Protein AF-A0A975VDW3-F1 (afdb_monomer)

Structure (mmCIF, N/CA/C/O backbone):
data_AF-A0A975VDW3-F1
#
_entry.id   AF-A0A975VDW3-F1
#
loop_
_atom_site.group_PDB
_atom_site.id
_atom_site.type_symbol
_atom_site.label_atom_id
_atom_site.label_alt_id
_atom_site.label_comp_id
_atom_site.label_asym_id
_atom_site.label_entity_id
_atom_site.label_seq_id
_atom_site.pdbx_PDB_ins_code
_atom_site.Cartn_x
_atom_site.Cartn_y
_atom_site.Cartn_z
_atom_site.occupancy
_atom_site.B_iso_or_equiv
_atom_site.auth_seq_id
_atom_site.auth_comp_id
_atom_site.auth_asym_id
_atom_site.auth_atom_id
_atom_site.pdbx_PDB_model_num
ATOM 1 N N . MET A 1 1 ? -5.043 9.016 34.245 1.00 70.12 1 MET A N 1
ATOM 2 C CA . MET A 1 1 ? -5.829 8.898 32.987 1.00 70.12 1 MET A CA 1
ATOM 3 C C . MET A 1 1 ? -5.635 10.075 32.020 1.00 70.12 1 MET A C 1
ATOM 5 O O . MET A 1 1 ? -5.414 9.828 30.841 1.00 70.12 1 MET A O 1
ATOM 9 N N . ILE A 1 2 ? -5.629 11.334 32.484 1.00 83.94 2 ILE A N 1
ATOM 10 C CA . ILE A 1 2 ? -5.496 12.539 31.630 1.00 83.94 2 ILE A CA 1
ATOM 11 C C . ILE A 1 2 ? -4.212 12.543 30.769 1.00 83.94 2 ILE A C 1
ATOM 13 O O . ILE A 1 2 ? -4.282 12.804 29.570 1.00 83.94 2 ILE A O 1
ATOM 17 N N . ARG A 1 3 ? -3.051 12.175 31.338 1.00 89.62 3 ARG A N 1
ATOM 18 C CA . ARG A 1 3 ? -1.758 12.129 30.618 1.00 89.62 3 ARG A CA 1
ATOM 19 C C . ARG A 1 3 ? -1.759 11.156 29.428 1.00 89.62 3 ARG A C 1
ATOM 21 O O . ARG A 1 3 ? -1.245 11.497 28.370 1.00 89.62 3 ARG A O 1
ATOM 28 N N . ARG A 1 4 ? -2.394 9.983 29.566 1.00 86.81 4 ARG A N 1
ATOM 29 C CA . ARG A 1 4 ? -2.514 8.996 28.474 1.00 86.81 4 ARG A CA 1
ATOM 30 C C . ARG A 1 4 ? -3.386 9.520 27.336 1.00 86.81 4 ARG A C 1
ATOM 32 O O . ARG A 1 4 ? -3.003 9.378 26.182 1.00 86.81 4 ARG A O 1
ATOM 39 N N . ARG A 1 5 ? -4.513 10.167 27.654 1.00 86.38 5 ARG A N 1
ATOM 40 C CA . ARG A 1 5 ? -5.409 10.758 26.646 1.00 86.38 5 ARG A CA 1
ATOM 41 C C . ARG A 1 5 ? -4.715 11.870 25.858 1.00 86.38 5 ARG A C 1
ATOM 43 O O . ARG A 1 5 ? -4.796 11.879 24.638 1.00 86.38 5 ARG A O 1
ATOM 50 N N . ARG A 1 6 ? -3.991 12.761 26.544 1.00 89.81 6 ARG A N 1
ATOM 51 C CA . ARG A 1 6 ? -3.204 13.822 25.891 1.00 89.81 6 ARG A CA 1
ATOM 52 C C . ARG A 1 6 ? -2.131 13.250 24.964 1.00 89.81 6 ARG A C 1
ATOM 54 O O . ARG A 1 6 ? -2.006 13.726 23.846 1.00 89.81 6 ARG A O 1
ATOM 61 N N . LEU A 1 7 ? -1.425 12.198 25.391 1.00 90.06 7 LEU A N 1
ATOM 62 C CA . LEU A 1 7 ? -0.433 11.519 24.554 1.00 90.06 7 LEU A CA 1
ATOM 63 C C . LEU A 1 7 ? -1.056 10.906 23.290 1.00 90.06 7 LEU A C 1
ATOM 65 O O . LEU A 1 7 ? -0.499 11.065 22.213 1.00 90.06 7 LEU A O 1
ATOM 69 N N . HIS A 1 8 ? -2.217 10.251 23.399 1.00 86.81 8 HIS A N 1
ATOM 70 C CA . HIS A 1 8 ? -2.904 9.676 22.232 1.00 86.81 8 HIS A CA 1
ATOM 71 C C . HIS A 1 8 ? -3.331 10.750 21.232 1.00 86.81 8 HIS A C 1
ATOM 73 O O . HIS A 1 8 ? -3.141 10.569 20.036 1.00 86.81 8 HIS A O 1
ATOM 79 N N . ILE A 1 9 ? -3.863 11.875 21.721 1.00 88.12 9 ILE A N 1
ATOM 80 C CA . ILE A 1 9 ? -4.236 13.008 20.866 1.00 88.12 9 ILE A CA 1
ATOM 81 C C . ILE A 1 9 ? -2.994 13.588 20.186 1.00 88.12 9 ILE A C 1
ATOM 83 O O . ILE A 1 9 ? -3.007 13.779 18.9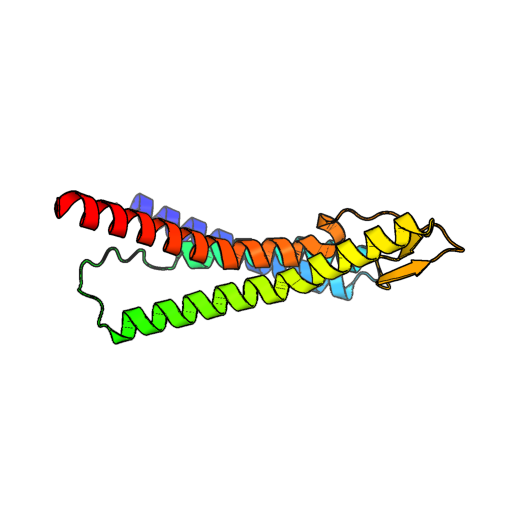77 1.00 88.12 9 ILE A O 1
ATOM 87 N N . ALA A 1 10 ? -1.912 13.816 20.935 1.00 93.69 10 ALA A N 1
ATOM 88 C CA . ALA A 1 10 ? -0.667 14.348 20.385 1.00 93.69 10 ALA A CA 1
ATOM 89 C C . ALA A 1 10 ? -0.074 13.429 19.304 1.00 93.69 10 ALA A C 1
ATOM 91 O O . ALA A 1 10 ? 0.282 13.902 18.228 1.00 93.69 10 ALA A O 1
ATOM 92 N N . LEU A 1 11 ? -0.031 12.116 19.554 1.00 92.31 11 LEU A N 1
ATOM 93 C CA . LEU A 1 11 ? 0.401 11.127 18.564 1.00 92.31 11 LEU A CA 1
ATOM 94 C C . LEU A 1 11 ? -0.532 11.100 17.350 1.00 92.31 11 LEU A C 1
ATOM 96 O O . LEU A 1 11 ? -0.054 11.069 16.223 1.00 92.31 11 LEU A O 1
ATOM 100 N N . GLY A 1 12 ? -1.848 11.156 17.562 1.00 87.38 12 GLY A N 1
ATOM 101 C CA . GLY A 1 12 ? -2.825 11.227 16.477 1.00 87.38 12 GLY A CA 1
ATOM 102 C C . GLY A 1 12 ? -2.587 12.441 15.579 1.00 87.38 12 GLY A C 1
ATOM 103 O O . GLY A 1 12 ? -2.504 12.292 14.363 1.00 87.38 12 GLY A O 1
ATOM 104 N N . CYS A 1 13 ? -2.395 13.625 16.169 1.00 91.44 13 CYS A N 1
ATOM 105 C CA . CYS A 1 13 ? -2.060 14.844 15.431 1.00 91.44 13 CYS A CA 1
ATOM 106 C C . CYS A 1 13 ? -0.736 14.707 14.668 1.00 91.44 13 CYS A C 1
ATOM 108 O O . CYS A 1 13 ? -0.665 15.095 13.505 1.00 91.44 13 CYS A O 1
ATOM 110 N N . LEU A 1 14 ? 0.292 14.115 15.286 1.00 94.62 14 LEU A N 1
ATOM 111 C CA . LEU A 1 14 ? 1.568 13.853 14.621 1.00 94.62 14 LEU A CA 1
ATOM 112 C C . LEU A 1 14 ? 1.380 12.966 13.383 1.00 94.62 14 LEU A C 1
ATOM 114 O O . LEU A 1 14 ? 1.869 13.309 12.313 1.00 94.62 14 LEU A O 1
ATOM 118 N N . PHE A 1 15 ? 0.629 11.867 13.492 1.00 90.75 15 PHE A N 1
ATOM 119 C CA . PHE A 1 15 ? 0.360 10.991 12.350 1.00 90.75 15 PHE A CA 1
ATOM 120 C C . PHE A 1 15 ? -0.455 11.678 11.246 1.00 90.75 15 PHE A C 1
ATOM 122 O O . PHE A 1 15 ? -0.202 11.423 10.072 1.00 90.75 15 PHE A O 1
ATOM 129 N N . VAL A 1 16 ? -1.371 12.593 11.579 1.00 87.56 16 VAL A N 1
ATOM 130 C CA . VAL A 1 16 ? -2.050 13.425 10.567 1.00 87.56 16 VAL A CA 1
ATOM 131 C C . VAL A 1 16 ? -1.046 14.304 9.822 1.00 87.56 16 VAL A C 1
ATOM 133 O O . VAL A 1 16 ? -1.078 14.350 8.595 1.00 87.56 16 VAL A O 1
ATOM 136 N N . LEU A 1 17 ? -0.120 14.956 10.531 1.00 94.25 17 LEU A N 1
ATOM 137 C CA . LEU A 1 17 ? 0.910 15.789 9.902 1.00 94.25 17 LEU A CA 1
ATOM 138 C C . LEU A 1 17 ? 1.843 14.966 9.007 1.00 94.25 17 LEU A C 1
ATOM 140 O O . LEU A 1 17 ? 2.098 15.361 7.872 1.00 94.25 17 LEU A O 1
ATOM 144 N N . VAL A 1 18 ? 2.295 13.797 9.474 1.00 94.06 18 VAL A N 1
ATOM 145 C CA . VAL A 1 18 ? 3.104 12.874 8.658 1.00 94.06 18 VAL A CA 1
ATOM 146 C C . VAL A 1 18 ? 2.329 12.416 7.424 1.00 94.06 18 VAL A C 1
ATOM 148 O O . VAL A 1 18 ? 2.897 12.339 6.339 1.00 94.06 18 VAL A O 1
ATOM 151 N N . SER A 1 19 ? 1.028 12.160 7.562 1.00 91.44 19 SER A N 1
ATOM 152 C CA . SER A 1 19 ? 0.172 11.807 6.435 1.00 91.44 19 SER A CA 1
ATOM 153 C C . SER A 1 19 ? 0.119 12.939 5.409 1.00 91.44 19 SER A C 1
ATOM 155 O O . SER A 1 19 ? 0.390 12.711 4.235 1.00 91.44 19 SER A O 1
ATOM 157 N N . LEU A 1 20 ? -0.171 14.171 5.830 1.00 91.06 20 LEU A N 1
ATOM 158 C CA . LEU A 1 20 ? -0.205 15.324 4.924 1.00 91.06 20 LEU A CA 1
ATOM 159 C C . LEU A 1 20 ? 1.141 15.536 4.222 1.00 91.06 20 LEU A C 1
ATOM 161 O O . LEU A 1 20 ? 1.172 15.759 3.014 1.00 91.06 20 LEU A O 1
ATOM 165 N N . TYR A 1 21 ? 2.247 15.381 4.948 1.00 94.44 21 TYR A N 1
ATOM 166 C CA . TYR A 1 21 ? 3.585 15.455 4.372 1.00 94.44 21 TYR A CA 1
ATOM 167 C C . TYR A 1 21 ? 3.836 14.347 3.338 1.00 94.44 21 TYR A C 1
ATOM 169 O O . TYR A 1 21 ? 4.323 14.622 2.244 1.00 94.44 21 TYR A O 1
ATOM 177 N N . GLY A 1 22 ? 3.426 13.111 3.634 1.00 90.19 22 GLY A N 1
ATOM 178 C CA . GLY A 1 22 ? 3.501 12.002 2.685 1.00 90.19 22 GLY A CA 1
ATOM 179 C C . GLY A 1 22 ? 2.677 12.248 1.420 1.00 90.19 22 GLY A C 1
ATOM 180 O O . GLY A 1 22 ? 3.141 11.978 0.317 1.00 90.19 22 GLY A O 1
ATOM 181 N N . LEU A 1 23 ? 1.487 12.837 1.554 1.00 90.69 23 LEU A N 1
ATOM 182 C CA . LEU A 1 23 ? 0.645 13.200 0.413 1.00 90.69 23 LEU A CA 1
ATOM 183 C C . LEU A 1 23 ? 1.294 14.286 -0.457 1.00 90.69 23 LEU A C 1
ATOM 185 O O . LEU A 1 23 ? 1.283 14.185 -1.683 1.00 90.69 23 LEU A O 1
ATOM 189 N N . MET A 1 24 ? 1.896 15.302 0.165 1.00 93.44 24 MET A N 1
ATOM 190 C CA . MET A 1 24 ? 2.659 16.324 -0.555 1.00 93.44 24 MET A CA 1
ATOM 191 C C . MET A 1 24 ? 3.848 15.710 -1.300 1.00 93.44 24 MET A C 1
ATOM 193 O O . MET A 1 24 ? 4.032 15.996 -2.481 1.00 93.44 24 MET A O 1
ATOM 197 N N . GLY A 1 25 ? 4.605 14.818 -0.650 1.00 89.25 25 GLY A N 1
ATOM 198 C CA . GLY A 1 25 ? 5.718 14.096 -1.272 1.00 89.25 25 GLY A CA 1
ATOM 199 C C . GLY A 1 25 ? 5.283 13.236 -2.463 1.00 89.25 25 GLY A C 1
ATOM 200 O O . GLY A 1 25 ? 5.977 13.194 -3.478 1.00 89.25 25 GLY A O 1
ATOM 201 N N . PHE A 1 26 ? 4.102 12.616 -2.391 1.00 90.75 26 PHE A N 1
ATOM 202 C CA . PHE A 1 26 ? 3.513 11.861 -3.499 1.00 90.75 26 PHE A CA 1
ATOM 203 C C . PHE A 1 26 ? 3.231 12.759 -4.711 1.00 90.75 26 PHE A C 1
ATOM 205 O O . PHE A 1 26 ? 3.689 12.461 -5.816 1.00 90.75 26 PHE A O 1
ATOM 212 N N . PHE A 1 27 ? 2.540 13.887 -4.510 1.00 89.25 27 PHE A N 1
ATOM 213 C CA . PHE A 1 27 ? 2.244 14.825 -5.599 1.00 89.25 27 PHE A CA 1
ATOM 214 C C . PHE A 1 27 ? 3.506 15.463 -6.175 1.00 89.25 27 PHE A C 1
ATOM 216 O O . PHE A 1 27 ? 3.654 15.542 -7.393 1.00 89.25 27 PHE A O 1
ATOM 223 N N . GLN A 1 28 ? 4.445 15.863 -5.318 1.00 90.88 28 GLN A N 1
ATOM 224 C CA . GLN A 1 28 ? 5.736 16.383 -5.752 1.00 90.88 28 GLN A CA 1
ATOM 225 C C . GLN A 1 28 ? 6.503 15.339 -6.576 1.00 90.88 28 GLN A C 1
ATOM 227 O O . GLN A 1 28 ? 7.078 15.671 -7.610 1.00 90.88 28 GLN A O 1
ATOM 232 N N . GLY A 1 29 ? 6.467 14.073 -6.152 1.00 86.31 29 GLY A N 1
ATOM 233 C CA . GLY A 1 29 ? 7.082 12.953 -6.855 1.00 86.31 29 GLY A CA 1
ATOM 234 C C . GLY A 1 29 ? 6.534 12.757 -8.269 1.00 86.31 29 GLY A C 1
ATOM 235 O O . GLY A 1 29 ? 7.309 12.561 -9.202 1.00 86.31 29 GLY A O 1
ATOM 236 N N . ILE A 1 30 ? 5.213 12.854 -8.429 1.00 86.62 30 ILE A N 1
ATOM 237 C CA . ILE A 1 30 ? 4.538 12.696 -9.725 1.00 86.62 30 ILE A CA 1
ATOM 238 C C . ILE A 1 30 ? 4.761 13.905 -10.637 1.00 86.62 30 ILE A C 1
ATOM 240 O O . ILE A 1 30 ? 4.881 13.731 -11.845 1.00 86.62 30 ILE A O 1
ATOM 244 N N . MET A 1 31 ? 4.818 15.122 -10.087 1.00 90.31 31 MET A N 1
ATOM 245 C CA . MET A 1 31 ? 4.985 16.332 -10.900 1.00 90.31 31 MET A CA 1
ATOM 246 C C . MET A 1 31 ? 6.435 16.597 -11.323 1.00 90.31 31 MET A C 1
ATOM 248 O O . MET A 1 31 ? 6.650 17.178 -12.382 1.00 90.31 31 MET A O 1
ATOM 252 N N . LEU A 1 32 ? 7.429 16.206 -10.515 1.00 92.12 32 LEU A N 1
ATOM 253 C CA . LEU A 1 32 ? 8.842 16.517 -10.783 1.00 92.12 32 LEU A CA 1
ATOM 254 C C . LEU A 1 32 ? 9.613 15.404 -11.497 1.00 92.12 32 LEU A C 1
ATOM 256 O O . LEU A 1 32 ? 10.645 15.683 -12.106 1.00 92.12 32 LEU A O 1
ATOM 260 N N . PHE A 1 33 ? 9.170 14.151 -11.397 1.00 91.06 33 PHE A N 1
ATOM 261 C CA . PHE A 1 33 ? 9.904 13.012 -11.941 1.00 91.06 33 PHE A CA 1
ATOM 262 C C . PHE A 1 33 ? 9.078 12.267 -12.984 1.00 91.06 33 PHE A C 1
ATOM 264 O O . PHE A 1 33 ? 7.853 12.230 -12.927 1.00 91.06 33 PHE A O 1
ATOM 271 N N . THR A 1 34 ? 9.767 11.601 -13.908 1.00 88.94 34 THR A N 1
ATOM 272 C CA . THR A 1 34 ? 9.175 10.671 -14.875 1.00 88.94 34 THR A CA 1
ATOM 273 C C . THR A 1 34 ? 9.828 9.290 -14.759 1.00 88.94 34 THR A C 1
ATOM 275 O O . THR A 1 34 ? 10.879 9.126 -14.127 1.00 88.94 34 THR A O 1
ATOM 278 N N . GLY A 1 35 ? 9.178 8.273 -15.332 1.00 86.88 35 GLY A N 1
ATOM 279 C CA . GLY A 1 35 ? 9.696 6.903 -15.394 1.00 86.88 35 GLY A CA 1
ATOM 280 C C . GLY A 1 35 ? 9.943 6.270 -14.020 1.00 86.88 35 GLY A C 1
ATOM 281 O O . GLY A 1 35 ? 9.127 6.382 -13.104 1.00 86.88 35 GLY A O 1
ATOM 282 N N . GLU A 1 36 ? 11.089 5.605 -13.875 1.00 86.12 36 GLU A N 1
ATOM 283 C CA . GLU A 1 36 ? 11.461 4.838 -12.680 1.00 86.12 36 GLU A CA 1
ATOM 284 C C . GLU A 1 36 ? 11.474 5.685 -11.396 1.00 86.12 36 GLU A C 1
ATOM 286 O O . GLU A 1 36 ? 10.960 5.265 -10.358 1.00 86.12 36 GLU A O 1
ATOM 291 N N . ARG A 1 37 ? 12.026 6.905 -11.452 1.00 85.88 37 ARG A N 1
ATOM 292 C CA . ARG A 1 37 ? 12.125 7.782 -10.271 1.00 85.88 37 ARG A CA 1
ATOM 293 C C . ARG A 1 37 ? 10.751 8.224 -9.775 1.00 85.88 37 ARG A C 1
ATOM 295 O O . ARG A 1 37 ? 10.536 8.294 -8.565 1.00 85.88 37 ARG A O 1
ATOM 302 N N . ALA A 1 38 ? 9.824 8.480 -10.699 1.00 86.62 38 ALA A N 1
ATOM 303 C CA . ALA A 1 38 ? 8.442 8.806 -10.366 1.00 86.62 38 ALA A CA 1
ATOM 304 C C . ALA A 1 38 ? 7.758 7.633 -9.658 1.00 86.62 38 ALA A C 1
ATOM 306 O O . ALA A 1 38 ? 7.141 7.824 -8.613 1.00 86.62 38 ALA A O 1
ATOM 307 N N . LEU A 1 39 ? 7.935 6.413 -10.183 1.00 84.94 39 LEU A N 1
ATOM 308 C CA . LEU A 1 39 ? 7.370 5.193 -9.607 1.00 84.94 39 LEU A CA 1
ATOM 309 C C . LEU A 1 39 ? 7.883 4.947 -8.181 1.00 84.94 39 LEU A C 1
ATOM 311 O O . LEU A 1 39 ? 7.082 4.743 -7.268 1.00 84.94 39 LEU A O 1
ATOM 315 N N . LYS A 1 40 ? 9.204 5.028 -7.969 1.00 87.38 40 LYS A N 1
ATOM 316 C CA . LYS A 1 40 ? 9.820 4.846 -6.643 1.00 87.38 40 LYS A CA 1
ATOM 317 C C . LYS A 1 40 ? 9.301 5.865 -5.631 1.00 87.38 40 LYS A C 1
ATOM 319 O O . LYS A 1 40 ? 8.893 5.489 -4.533 1.00 87.38 40 LYS A O 1
ATOM 324 N N . ASN A 1 41 ? 9.259 7.143 -6.014 1.00 89.25 41 ASN A N 1
ATOM 325 C CA . ASN A 1 41 ? 8.769 8.207 -5.138 1.00 89.25 41 ASN A CA 1
ATOM 326 C C . ASN A 1 41 ? 7.275 8.065 -4.836 1.00 89.25 41 ASN A C 1
ATOM 328 O O . ASN A 1 41 ? 6.879 8.188 -3.678 1.00 89.25 41 ASN A O 1
ATOM 332 N N . ALA A 1 42 ? 6.450 7.760 -5.839 1.00 86.69 42 ALA A N 1
ATOM 333 C CA . ALA A 1 42 ? 5.022 7.542 -5.643 1.00 86.69 42 ALA A CA 1
ATOM 334 C C . ALA A 1 42 ? 4.762 6.371 -4.681 1.00 86.69 42 ALA A C 1
ATOM 336 O O . ALA A 1 42 ? 3.954 6.495 -3.760 1.00 86.69 42 ALA A O 1
ATOM 337 N N . ASN A 1 43 ? 5.490 5.260 -4.836 1.00 88.50 43 ASN A N 1
ATOM 338 C CA . ASN A 1 43 ? 5.358 4.106 -3.950 1.00 88.50 43 ASN A CA 1
ATOM 339 C C . ASN A 1 43 ? 5.795 4.410 -2.516 1.00 88.50 43 ASN A C 1
ATOM 341 O O . ASN A 1 43 ? 5.079 4.060 -1.575 1.00 88.50 43 ASN A O 1
ATOM 345 N N . LEU A 1 44 ? 6.938 5.074 -2.338 1.00 90.31 44 LEU A N 1
ATOM 346 C CA . LEU A 1 44 ? 7.455 5.426 -1.019 1.00 90.31 44 LEU A CA 1
ATOM 347 C C . LEU A 1 44 ? 6.506 6.383 -0.289 1.00 90.31 44 LEU A C 1
ATOM 349 O O . LEU A 1 44 ? 6.020 6.076 0.801 1.00 90.31 44 LEU A O 1
ATOM 353 N N . TRP A 1 45 ? 6.199 7.524 -0.904 1.00 91.06 45 TRP A N 1
ATOM 354 C CA . TRP A 1 45 ? 5.397 8.569 -0.274 1.00 91.06 45 TRP A CA 1
ATOM 355 C C . TRP A 1 45 ? 3.930 8.174 -0.115 1.00 91.06 45 TRP A C 1
ATOM 357 O O . TRP A 1 45 ? 3.333 8.454 0.925 1.00 91.06 45 TRP A O 1
ATOM 367 N N . GLY A 1 46 ? 3.375 7.434 -1.080 1.00 87.12 46 GLY A N 1
ATOM 368 C CA . GLY A 1 46 ? 2.046 6.841 -0.954 1.00 87.12 46 GLY A CA 1
ATOM 369 C C . GLY A 1 46 ? 1.961 5.868 0.226 1.00 87.12 46 GLY A C 1
ATOM 370 O O . GLY A 1 46 ? 0.976 5.879 0.965 1.00 87.12 46 GLY A O 1
ATOM 371 N N . SER A 1 47 ? 3.002 5.055 0.450 1.00 88.81 47 SER A N 1
ATOM 372 C CA . SER A 1 47 ? 3.057 4.120 1.585 1.00 88.81 47 SER A CA 1
ATOM 373 C C . SER A 1 47 ? 3.092 4.855 2.923 1.00 88.81 47 SER A C 1
ATOM 375 O O . SER A 1 47 ? 2.353 4.502 3.844 1.00 88.81 47 SER A O 1
ATOM 377 N N . VAL A 1 48 ? 3.922 5.901 3.023 1.00 89.50 48 VAL A N 1
ATOM 378 C CA . VAL A 1 48 ? 4.026 6.751 4.220 1.00 89.50 48 VAL A CA 1
ATOM 379 C C . VAL A 1 48 ? 2.687 7.421 4.524 1.00 89.50 48 VAL A C 1
ATOM 381 O O . VAL A 1 48 ? 2.207 7.332 5.655 1.00 89.50 48 VAL A O 1
ATOM 384 N N . PHE A 1 49 ? 2.057 8.031 3.514 1.00 90.25 49 PHE A N 1
ATOM 385 C CA . PHE A 1 49 ? 0.728 8.633 3.627 1.00 90.25 49 PHE A CA 1
ATOM 386 C C . PHE A 1 49 ? -0.294 7.636 4.184 1.00 90.25 49 PHE A C 1
ATOM 388 O O . PHE A 1 49 ? -0.981 7.925 5.166 1.00 90.25 49 PHE A O 1
ATOM 395 N N . LEU A 1 50 ? -0.361 6.440 3.596 1.00 88.19 50 LEU A N 1
ATOM 396 C CA . LEU A 1 50 ? -1.376 5.451 3.936 1.00 88.19 50 LEU A CA 1
ATOM 397 C C . LEU A 1 50 ? -1.190 4.875 5.346 1.00 88.19 50 LEU A C 1
ATOM 399 O O . LEU A 1 50 ? -2.163 4.773 6.096 1.00 88.19 50 LEU A O 1
ATOM 403 N N . LEU A 1 51 ? 0.044 4.549 5.745 1.00 88.75 51 LEU A N 1
ATOM 404 C CA . LEU A 1 51 ? 0.330 4.060 7.099 1.00 88.75 51 LEU A CA 1
ATOM 405 C C . LEU A 1 51 ? 0.044 5.121 8.160 1.00 88.75 51 LEU A C 1
ATOM 407 O O . LEU A 1 51 ? -0.570 4.816 9.184 1.00 88.75 51 LEU A O 1
ATOM 411 N N . ALA A 1 52 ? 0.452 6.366 7.910 1.00 87.56 52 ALA A N 1
ATOM 412 C CA . ALA A 1 52 ? 0.218 7.466 8.832 1.00 87.56 52 ALA A CA 1
ATOM 413 C C . ALA A 1 52 ? -1.283 7.771 8.967 1.00 87.56 52 ALA A C 1
ATOM 415 O O . ALA A 1 52 ? -1.784 7.903 10.084 1.00 87.56 52 ALA A O 1
ATOM 416 N N . SER A 1 53 ? -2.027 7.765 7.857 1.00 84.44 53 SER A N 1
ATOM 417 C CA . SER A 1 53 ? -3.492 7.867 7.856 1.00 84.44 53 SER A CA 1
ATOM 418 C C . SER A 1 53 ? -4.149 6.750 8.671 1.00 84.44 53 SER A C 1
ATOM 420 O O . SER A 1 53 ? -4.966 7.023 9.552 1.00 84.44 53 SER A O 1
ATOM 422 N N . ALA A 1 54 ? -3.777 5.489 8.430 1.00 86.38 54 ALA A N 1
ATOM 423 C CA . ALA A 1 54 ? -4.336 4.348 9.153 1.00 86.38 54 ALA A CA 1
ATOM 424 C C . ALA A 1 54 ? -4.037 4.414 10.663 1.00 86.38 54 ALA A C 1
ATOM 426 O O . ALA A 1 54 ? -4.911 4.132 11.490 1.00 86.38 54 ALA A O 1
ATOM 427 N N . ALA A 1 55 ? -2.824 4.832 11.037 1.00 85.81 55 ALA A N 1
ATOM 428 C CA . ALA A 1 55 ? -2.428 5.036 12.427 1.00 85.81 55 ALA A CA 1
ATOM 429 C C . ALA A 1 55 ? -3.213 6.179 13.092 1.00 85.81 5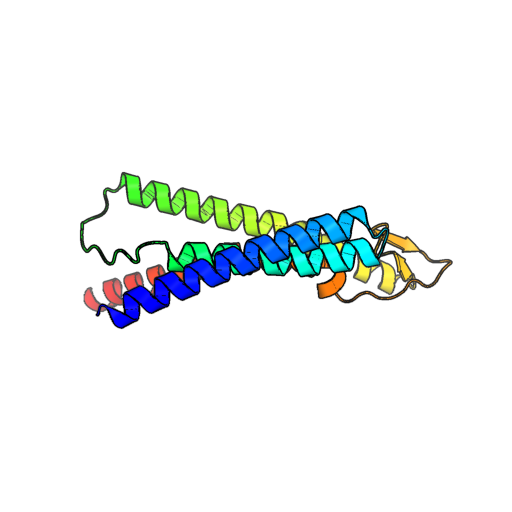5 ALA A C 1
ATOM 431 O O . ALA A 1 55 ? -3.740 5.993 14.191 1.00 85.81 55 ALA A O 1
ATOM 432 N N . ALA A 1 56 ? -3.356 7.326 12.418 1.00 85.69 56 ALA A N 1
ATOM 433 C CA . ALA A 1 56 ? -4.152 8.453 12.902 1.00 85.69 56 ALA A CA 1
ATOM 434 C C . ALA A 1 56 ? -5.609 8.039 13.140 1.00 85.69 56 ALA A C 1
ATOM 436 O O . ALA A 1 56 ? -6.149 8.256 14.226 1.00 85.69 56 ALA A O 1
ATOM 437 N N . VAL A 1 57 ? -6.218 7.361 12.163 1.00 83.31 57 VAL A N 1
ATOM 438 C CA . VAL A 1 57 ? -7.580 6.825 12.264 1.00 83.31 57 VAL A CA 1
ATOM 439 C C . VAL A 1 57 ? -7.706 5.914 13.482 1.00 83.31 57 VAL A C 1
ATOM 441 O O . VAL A 1 57 ? -8.620 6.095 14.282 1.00 83.31 57 VAL A O 1
ATOM 444 N N . ARG A 1 58 ? -6.763 4.990 13.698 1.00 83.94 58 ARG A N 1
ATOM 445 C CA . ARG A 1 58 ? -6.777 4.079 14.853 1.00 83.94 58 ARG A CA 1
ATOM 446 C C . ARG A 1 58 ? -6.637 4.798 16.200 1.00 83.94 58 ARG A C 1
ATOM 448 O O . ARG A 1 58 ? -7.226 4.342 17.176 1.00 83.94 58 ARG A O 1
ATOM 455 N N . LEU A 1 59 ? -5.869 5.885 16.266 1.00 83.75 59 LEU A N 1
ATOM 456 C CA . LEU A 1 59 ? -5.663 6.664 17.494 1.00 83.75 59 LEU A CA 1
ATOM 457 C C . LEU A 1 59 ? -6.853 7.568 17.838 1.00 83.75 59 LEU A C 1
ATOM 459 O O . LEU A 1 59 ? -7.120 7.788 19.020 1.00 83.75 59 LEU A O 1
ATOM 463 N N . PHE A 1 60 ? -7.564 8.079 16.829 1.00 79.88 60 PHE A N 1
ATOM 464 C CA . PHE A 1 60 ? -8.761 8.903 17.018 1.00 79.88 60 PHE A CA 1
ATOM 465 C C . PHE A 1 60 ? -10.053 8.090 17.116 1.00 79.88 60 PHE A C 1
ATOM 467 O O . PHE A 1 60 ? -11.024 8.563 17.710 1.00 79.88 60 PHE A O 1
ATOM 474 N N . LEU A 1 61 ? -10.077 6.867 16.580 1.00 79.44 61 LEU A N 1
ATOM 475 C CA . LEU A 1 61 ? -11.188 5.945 16.764 1.00 79.44 61 LEU A CA 1
ATOM 476 C C . LEU A 1 61 ? -11.323 5.617 18.254 1.00 79.44 61 LEU A C 1
ATOM 478 O O . LEU A 1 61 ? -10.408 5.040 18.848 1.00 79.44 61 LEU A O 1
ATOM 482 N N . PRO A 1 62 ? -12.464 5.940 18.884 1.00 63.88 62 PRO A N 1
ATOM 483 C CA . PRO A 1 62 ? -12.681 5.554 20.260 1.00 63.88 62 PRO A CA 1
ATOM 484 C C . PRO A 1 62 ? -12.691 4.026 20.326 1.00 63.88 62 PRO A C 1
ATOM 486 O O . PRO A 1 62 ? -13.559 3.375 19.739 1.00 63.88 62 PRO A O 1
ATOM 489 N N . THR A 1 63 ? -11.747 3.447 21.071 1.00 61.41 63 THR A N 1
ATOM 490 C CA . THR A 1 63 ? -11.768 2.042 21.488 1.00 61.41 63 THR A CA 1
ATOM 491 C C . THR A 1 63 ? -12.923 1.854 22.465 1.00 61.41 63 THR A C 1
ATOM 493 O O . THR A 1 63 ? -12.752 1.722 23.674 1.00 61.41 63 THR A O 1
ATOM 496 N N . ARG A 1 64 ? -14.157 1.906 21.955 1.00 50.22 64 ARG A N 1
ATOM 497 C CA . ARG A 1 64 ? -15.349 1.594 22.736 1.00 50.22 64 ARG A CA 1
ATOM 498 C C . ARG A 1 64 ? -15.334 0.098 23.032 1.00 50.22 64 ARG A C 1
ATOM 500 O O . ARG A 1 64 ? -15.963 -0.692 22.337 1.00 50.22 64 ARG A O 1
ATOM 507 N N . ALA A 1 65 ? -14.674 -0.259 24.129 1.00 47.59 65 ALA A N 1
ATOM 508 C CA . ALA A 1 65 ? -15.087 -1.347 25.001 1.00 47.59 65 ALA A CA 1
ATOM 509 C C . ALA A 1 65 ? -16.432 -0.951 25.633 1.00 47.59 65 ALA A C 1
ATOM 511 O O . ALA A 1 65 ? -16.521 -0.614 26.806 1.00 47.59 65 ALA A O 1
ATOM 512 N N . SER A 1 66 ? -17.481 -0.856 24.818 1.00 43.31 66 SER A N 1
ATOM 513 C CA . SER A 1 66 ? -18.832 -0.655 25.322 1.00 43.31 66 SER A CA 1
ATOM 514 C C . SER A 1 66 ? -19.485 -2.022 25.304 1.00 43.31 66 SER A C 1
ATOM 516 O O . SER A 1 66 ? -19.832 -2.521 24.237 1.00 43.31 66 SER A O 1
ATOM 518 N N . GLY A 1 67 ? -19.615 -2.627 26.486 1.00 51.19 67 GLY A N 1
ATOM 519 C CA . GLY A 1 67 ? -20.374 -3.856 26.733 1.00 51.19 67 GLY A CA 1
ATOM 520 C C . GLY A 1 67 ? -21.881 -3.691 26.519 1.00 51.19 67 GLY A C 1
ATOM 521 O O . GLY A 1 67 ? -22.669 -4.316 27.216 1.00 51.19 67 GLY A O 1
ATOM 522 N N . SER A 1 68 ? -22.287 -2.822 25.591 1.00 53.50 68 SER A N 1
ATOM 523 C CA . SER A 1 68 ? -23.668 -2.704 25.156 1.00 53.50 68 SER A CA 1
ATOM 524 C C . SER A 1 68 ? -23.919 -3.768 24.086 1.00 53.50 68 SER A C 1
ATOM 526 O O . SER A 1 68 ? -23.132 -3.849 23.133 1.00 53.50 68 SER A O 1
ATOM 528 N N . PRO A 1 69 ? -24.965 -4.603 24.223 1.00 57.06 69 PRO A N 1
ATOM 529 C CA . PRO A 1 69 ? -25.319 -5.584 23.209 1.00 57.06 69 PRO A CA 1
ATOM 530 C C . PRO A 1 69 ? -25.561 -4.850 21.889 1.00 57.06 69 PRO A C 1
ATOM 532 O O . PRO A 1 69 ? -26.527 -4.108 21.714 1.00 57.06 69 PRO A O 1
ATOM 535 N N . SER A 1 70 ? -24.626 -5.012 20.954 1.00 66.62 70 SER A N 1
ATOM 536 C CA . SER A 1 70 ? -24.740 -4.427 19.625 1.00 66.62 70 SER A CA 1
ATOM 537 C C . SER A 1 70 ? -25.954 -5.028 18.934 1.00 66.62 70 SER A C 1
ATOM 539 O O . SER A 1 70 ? -26.077 -6.253 18.874 1.00 66.62 70 SER A O 1
ATOM 541 N N . SER A 1 71 ? -26.821 -4.179 18.379 1.00 80.56 71 SER A N 1
ATOM 542 C CA . SER A 1 71 ? -27.969 -4.646 17.605 1.00 80.56 71 SER A CA 1
ATOM 543 C C . SER A 1 71 ? -27.511 -5.607 16.493 1.00 80.56 71 SER A C 1
ATOM 545 O O . SER A 1 71 ? -26.449 -5.395 15.893 1.00 80.56 71 SER A O 1
ATOM 547 N N . PRO A 1 72 ? -28.291 -6.654 16.169 1.00 80.94 72 PRO A N 1
ATOM 548 C CA . PRO A 1 72 ? -27.916 -7.627 15.139 1.00 80.94 72 PRO A CA 1
ATOM 549 C C . PRO A 1 72 ? -27.649 -6.963 13.778 1.00 80.94 72 PRO A C 1
ATOM 551 O O . PRO A 1 72 ? -26.759 -7.388 13.041 1.00 80.94 72 PRO A O 1
ATOM 554 N N . ARG A 1 73 ? -28.336 -5.849 13.483 1.00 81.00 73 ARG A N 1
ATOM 555 C CA . ARG A 1 73 ? -28.095 -5.019 12.291 1.00 81.00 73 ARG A CA 1
ATOM 556 C C . ARG A 1 73 ? -26.691 -4.409 12.275 1.00 81.00 73 ARG A C 1
ATOM 558 O O . ARG A 1 73 ? -26.031 -4.438 11.242 1.00 81.00 73 ARG A O 1
ATOM 565 N N . LEU A 1 74 ? -26.206 -3.904 13.412 1.00 79.00 74 LEU A N 1
ATOM 566 C CA . LEU A 1 74 ? -24.862 -3.332 13.516 1.00 79.00 74 LEU A CA 1
ATOM 567 C C . LEU A 1 74 ? -23.777 -4.408 13.371 1.00 79.00 74 LEU A C 1
ATOM 569 O O . LEU A 1 74 ? -22.741 -4.161 12.756 1.00 79.00 74 LEU A O 1
ATOM 573 N N . VAL A 1 75 ? -24.019 -5.611 13.904 1.00 78.06 75 VAL A N 1
ATOM 574 C CA . VAL A 1 75 ? -23.112 -6.758 13.733 1.00 78.06 75 VAL A CA 1
ATOM 575 C C . VAL A 1 75 ? -23.025 -7.161 12.262 1.00 78.06 75 VAL A C 1
ATOM 577 O O . VAL A 1 75 ? -21.922 -7.333 11.744 1.00 78.06 75 VAL A O 1
ATOM 580 N N . MET A 1 76 ? -24.166 -7.263 11.574 1.00 76.31 76 MET A N 1
ATOM 581 C CA . MET A 1 76 ? -24.209 -7.589 10.147 1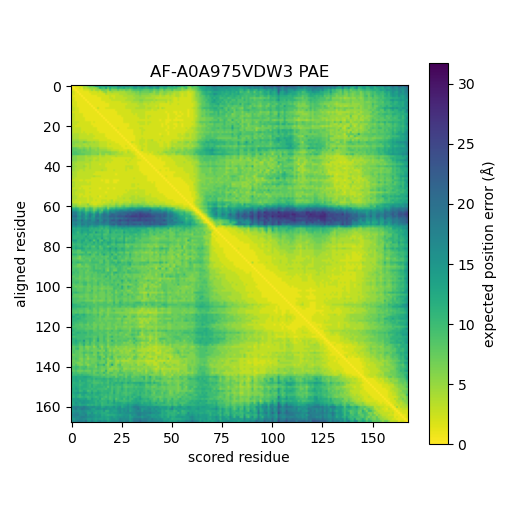.00 76.31 76 MET A CA 1
ATOM 582 C C . MET A 1 76 ? -23.502 -6.521 9.305 1.00 76.31 76 MET A C 1
ATOM 584 O O . MET A 1 76 ? -22.637 -6.857 8.501 1.00 76.31 76 MET A O 1
ATOM 588 N N . ALA A 1 77 ? -23.779 -5.237 9.553 1.00 77.12 77 ALA A N 1
ATOM 589 C CA . ALA A 1 77 ? -23.121 -4.132 8.858 1.00 77.12 77 ALA A CA 1
ATOM 590 C C . ALA A 1 77 ? -21.593 -4.173 9.024 1.00 77.12 77 ALA A C 1
ATOM 592 O O . ALA A 1 77 ? -20.861 -4.056 8.046 1.00 77.12 77 ALA A O 1
ATOM 593 N N . ARG A 1 78 ? -21.091 -4.424 10.243 1.00 77.00 78 ARG A N 1
ATOM 594 C CA . ARG A 1 78 ? -19.647 -4.573 10.498 1.00 77.00 78 ARG A CA 1
ATOM 595 C C . ARG A 1 78 ? -19.030 -5.740 9.732 1.00 77.00 78 ARG A C 1
ATOM 597 O O . ARG A 1 78 ? -17.919 -5.601 9.231 1.00 77.00 78 ARG A O 1
ATOM 604 N N . ARG A 1 79 ? -19.731 -6.874 9.631 1.00 78.31 79 ARG A N 1
ATOM 605 C CA . ARG A 1 79 ? -19.266 -8.035 8.855 1.00 78.31 79 ARG A CA 1
ATOM 606 C C . ARG A 1 79 ? -19.203 -7.729 7.366 1.00 78.31 79 ARG A C 1
ATOM 608 O O . ARG A 1 79 ? -18.201 -8.055 6.744 1.00 78.31 79 ARG A O 1
ATOM 615 N N . VAL A 1 80 ? -20.229 -7.076 6.820 1.00 78.25 80 VAL A N 1
ATOM 616 C CA . VAL A 1 80 ? -20.258 -6.662 5.409 1.00 78.25 80 VAL A CA 1
ATOM 617 C C . VAL A 1 80 ? -19.112 -5.699 5.115 1.00 78.25 80 VAL A C 1
ATOM 619 O O . VAL A 1 80 ? -18.344 -5.940 4.192 1.00 78.25 80 VAL A O 1
ATOM 622 N N . VAL A 1 81 ? -18.927 -4.665 5.941 1.00 79.19 81 VAL A N 1
ATOM 623 C CA . VAL A 1 81 ? -17.804 -3.726 5.793 1.00 79.19 81 VAL A CA 1
ATOM 624 C C . VAL A 1 81 ? -16.462 -4.454 5.886 1.00 79.19 81 VAL A C 1
ATOM 626 O O . VAL A 1 81 ? -15.594 -4.235 5.049 1.00 79.19 81 VAL A O 1
ATOM 629 N N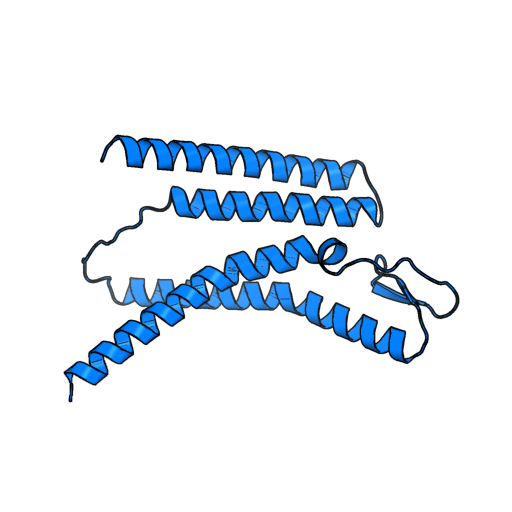 . GLY A 1 82 ? -16.298 -5.363 6.850 1.00 76.50 82 GLY A N 1
ATOM 630 C CA . GLY A 1 82 ? -15.087 -6.174 6.974 1.00 76.50 82 GLY A CA 1
ATOM 631 C C . GLY A 1 82 ? -14.812 -7.029 5.733 1.00 76.50 82 GLY A C 1
ATOM 632 O O . GLY A 1 82 ? -13.689 -7.038 5.238 1.00 76.50 82 GLY A O 1
ATOM 633 N N . ALA A 1 83 ? -15.833 -7.696 5.190 1.00 79.00 83 ALA A N 1
ATOM 634 C CA . ALA A 1 83 ? -15.712 -8.502 3.977 1.00 79.00 83 ALA A CA 1
ATOM 635 C C . ALA A 1 83 ? -15.341 -7.650 2.754 1.00 79.00 83 ALA A C 1
ATOM 637 O O . ALA A 1 83 ? -14.458 -8.032 1.989 1.00 79.00 83 ALA A O 1
ATOM 638 N N . LEU A 1 84 ? -15.955 -6.472 2.605 1.00 81.75 84 LEU A N 1
ATOM 639 C CA . LEU A 1 84 ? -15.628 -5.525 1.536 1.00 81.75 84 LEU A CA 1
ATOM 640 C C . LEU A 1 84 ? -14.181 -5.028 1.636 1.00 81.75 84 LEU A C 1
ATOM 642 O O . LEU A 1 84 ? -13.493 -4.947 0.623 1.00 81.75 84 LEU A O 1
ATOM 646 N N . VAL A 1 85 ? -13.694 -4.749 2.847 1.00 81.31 85 VAL A N 1
ATOM 647 C CA . VAL A 1 85 ? -12.300 -4.336 3.079 1.00 81.31 85 VAL A CA 1
ATOM 648 C C . VAL A 1 85 ? -11.316 -5.447 2.702 1.00 81.31 85 VAL A C 1
ATOM 650 O O . VAL A 1 85 ? -10.305 -5.169 2.060 1.00 81.31 85 VAL A O 1
ATOM 653 N N . VAL A 1 86 ? -11.619 -6.706 3.036 1.00 78.81 86 VAL A N 1
ATOM 654 C CA . VAL A 1 86 ? -10.797 -7.857 2.620 1.00 78.81 86 VAL A CA 1
ATOM 655 C C . VAL A 1 86 ? -10.808 -8.018 1.102 1.00 78.81 86 VAL A C 1
ATOM 657 O O . VAL A 1 86 ? -9.745 -8.158 0.502 1.00 78.81 86 VAL A O 1
ATOM 660 N N . ALA A 1 87 ? -11.985 -7.958 0.475 1.00 82.12 87 ALA A N 1
ATOM 661 C CA . ALA A 1 87 ? -12.115 -8.059 -0.976 1.00 82.12 87 ALA A CA 1
ATOM 662 C C . ALA A 1 87 ? -11.320 -6.956 -1.693 1.00 82.12 87 ALA A C 1
ATOM 664 O O . ALA A 1 87 ? -10.607 -7.237 -2.653 1.00 82.12 87 ALA A O 1
ATOM 665 N N . LEU A 1 88 ? -11.370 -5.722 -1.182 1.00 83.44 88 LEU A N 1
ATOM 666 C CA . LEU A 1 88 ? -10.579 -4.606 -1.695 1.00 83.44 88 LEU A CA 1
ATOM 667 C C . LEU A 1 88 ? -9.071 -4.838 -1.518 1.00 83.44 88 LEU A C 1
ATOM 669 O O . LEU A 1 88 ? -8.303 -4.598 -2.446 1.00 83.44 88 LEU A O 1
ATOM 673 N N . GLY A 1 89 ? -8.639 -5.341 -0.358 1.00 79.69 89 GLY A N 1
ATOM 674 C CA . GLY A 1 89 ? -7.238 -5.696 -0.119 1.00 79.69 89 GLY A CA 1
ATOM 675 C C . GLY A 1 89 ? -6.728 -6.763 -1.094 1.00 79.69 89 GLY A C 1
ATOM 676 O O . GLY A 1 89 ? -5.649 -6.612 -1.665 1.00 79.69 89 GLY A O 1
ATOM 677 N N . LEU A 1 90 ? -7.530 -7.801 -1.351 1.00 83.00 90 LEU A N 1
ATOM 678 C CA . LEU A 1 90 ? -7.217 -8.842 -2.336 1.00 83.00 90 LEU A CA 1
ATOM 679 C C . LEU A 1 90 ? -7.172 -8.289 -3.764 1.00 83.00 90 LEU A C 1
ATOM 681 O O . LEU A 1 90 ? -6.259 -8.619 -4.518 1.00 83.00 90 LEU A O 1
ATOM 685 N N . TRP A 1 91 ? -8.114 -7.414 -4.123 1.00 87.62 91 TRP A N 1
ATOM 686 C CA . TRP A 1 91 ? -8.133 -6.748 -5.425 1.00 87.62 91 TRP A CA 1
ATOM 687 C C . TRP A 1 91 ? -6.862 -5.924 -5.672 1.00 87.62 91 TRP A C 1
ATOM 689 O O . TRP A 1 91 ? -6.299 -5.970 -6.764 1.00 87.62 91 TRP A O 1
ATOM 699 N N . ILE A 1 92 ? -6.369 -5.219 -4.648 1.00 85.12 92 ILE A N 1
ATOM 700 C CA . ILE A 1 92 ? -5.116 -4.450 -4.707 1.00 85.12 92 ILE A CA 1
ATOM 701 C C . ILE A 1 92 ? -3.887 -5.366 -4.831 1.00 85.12 92 ILE A C 1
ATOM 703 O O . ILE A 1 92 ? -2.915 -4.994 -5.491 1.00 85.12 92 ILE A O 1
ATOM 707 N N . LEU A 1 93 ? -3.921 -6.558 -4.225 1.00 86.12 93 LEU A N 1
ATOM 708 C CA . LEU A 1 93 ? -2.810 -7.514 -4.248 1.00 86.12 93 LEU A CA 1
ATOM 709 C C . LEU A 1 93 ? -2.726 -8.306 -5.563 1.00 86.12 93 LEU A C 1
ATOM 711 O O . LEU A 1 93 ? -1.635 -8.655 -6.008 1.00 86.12 93 LEU A O 1
ATOM 715 N N . LEU A 1 94 ? -3.860 -8.560 -6.218 1.00 88.81 94 LEU A N 1
ATOM 716 C CA . LEU A 1 94 ? -3.930 -9.323 -7.466 1.00 88.81 94 LEU A CA 1
ATOM 717 C C . LEU A 1 94 ? -2.963 -8.846 -8.572 1.00 88.81 94 LEU A C 1
ATOM 719 O O . LEU A 1 94 ? -2.282 -9.696 -9.150 1.00 88.81 94 LEU A O 1
ATOM 723 N N . PRO A 1 95 ? -2.839 -7.541 -8.893 1.00 88.62 95 PRO A N 1
ATOM 724 C CA . PRO A 1 95 ? -1.883 -7.096 -9.903 1.00 88.62 95 PRO A CA 1
ATOM 725 C C . PRO A 1 95 ? -0.424 -7.341 -9.497 1.00 88.62 95 PRO A C 1
ATOM 727 O O . PRO A 1 95 ? 0.400 -7.550 -10.377 1.00 88.62 95 PRO A O 1
ATOM 730 N N . VAL A 1 96 ? -0.102 -7.369 -8.198 1.00 89.69 96 VAL A N 1
ATOM 731 C CA . VAL A 1 96 ? 1.250 -7.703 -7.715 1.00 89.69 96 VAL A CA 1
ATOM 732 C C . VAL A 1 96 ? 1.581 -9.158 -8.037 1.00 89.69 96 VAL A C 1
ATOM 734 O O . VAL A 1 96 ? 2.658 -9.446 -8.547 1.00 89.69 96 VAL A O 1
ATOM 737 N N . LEU A 1 97 ? 0.634 -10.069 -7.796 1.00 90.94 97 LEU A N 1
ATOM 738 C CA . LEU A 1 97 ? 0.803 -11.487 -8.125 1.00 90.94 97 LEU A CA 1
ATOM 739 C C . LEU A 1 97 ? 0.955 -11.700 -9.634 1.00 90.94 97 LEU A C 1
ATOM 741 O O . LEU A 1 97 ? 1.823 -12.457 -10.058 1.00 90.94 97 LEU A O 1
ATOM 745 N N . ARG A 1 98 ? 0.152 -11.002 -10.449 1.00 92.94 98 ARG A N 1
ATOM 746 C CA . ARG A 1 98 ? 0.264 -11.063 -11.915 1.00 92.94 98 ARG A CA 1
ATOM 747 C C . ARG A 1 98 ? 1.628 -10.580 -12.409 1.00 92.94 98 ARG A C 1
ATOM 749 O O . ARG A 1 98 ? 2.196 -11.217 -13.286 1.00 92.94 98 ARG A O 1
ATOM 756 N N . ASP A 1 99 ? 2.150 -9.501 -11.827 1.00 91.81 99 ASP A N 1
ATOM 757 C CA . ASP A 1 99 ? 3.474 -8.959 -12.158 1.00 91.81 99 ASP A CA 1
ATOM 758 C C . ASP A 1 99 ? 4.589 -9.966 -11.819 1.00 91.81 99 ASP A C 1
ATOM 760 O O . ASP A 1 99 ? 5.471 -10.207 -12.635 1.00 91.81 99 ASP A O 1
ATOM 764 N N . MET A 1 100 ? 4.514 -10.637 -10.660 1.00 92.62 100 MET A N 1
ATOM 765 C CA . MET A 1 100 ? 5.486 -11.678 -10.287 1.00 92.62 100 MET A CA 1
ATOM 766 C C . MET A 1 100 ? 5.489 -12.856 -11.266 1.00 92.62 100 MET A C 1
ATOM 768 O O . MET A 1 100 ? 6.558 -13.271 -11.701 1.00 92.62 100 MET A O 1
ATOM 772 N N . VAL A 1 101 ? 4.311 -13.355 -11.656 1.00 96.44 101 VAL A N 1
ATOM 773 C CA . VAL A 1 101 ? 4.197 -14.456 -12.632 1.00 96.44 101 VAL A CA 1
ATOM 774 C C . VAL A 1 101 ? 4.723 -14.036 -14.009 1.00 96.44 101 VAL A C 1
ATOM 776 O O . VAL A 1 101 ? 5.375 -14.825 -14.688 1.00 96.44 101 VAL A O 1
ATOM 779 N N . ALA A 1 102 ? 4.467 -12.793 -14.427 1.00 95.44 102 ALA A N 1
ATOM 780 C CA . ALA A 1 102 ? 4.958 -12.276 -15.703 1.00 95.44 102 ALA A CA 1
ATOM 781 C C . ALA A 1 102 ? 6.493 -12.168 -15.741 1.00 95.44 102 ALA A C 1
ATOM 783 O O . ALA A 1 102 ? 7.101 -12.467 -16.768 1.00 95.44 102 ALA A O 1
ATOM 784 N N . ILE A 1 103 ? 7.113 -11.774 -14.626 1.00 95.31 103 ILE A N 1
ATOM 785 C CA . ILE A 1 103 ? 8.573 -11.675 -14.497 1.00 95.31 103 ILE A CA 1
ATOM 786 C C . ILE A 1 103 ? 9.210 -13.054 -14.512 1.00 95.31 103 ILE A C 1
ATOM 788 O O . ILE A 1 103 ? 10.143 -13.266 -15.277 1.00 95.31 103 ILE A O 1
ATOM 792 N N . ASP A 1 104 ? 8.687 -13.983 -13.715 1.00 96.12 104 ASP A N 1
ATOM 793 C CA . ASP A 1 104 ? 9.177 -15.361 -13.648 1.00 96.12 104 ASP A CA 1
ATOM 794 C C . ASP A 1 104 ? 9.148 -16.011 -15.039 1.00 96.12 104 ASP A C 1
ATOM 796 O O . ASP A 1 104 ? 10.177 -16.413 -15.578 1.00 96.12 104 ASP A O 1
ATOM 800 N N . SER A 1 105 ? 8.000 -15.918 -15.724 1.00 97.50 105 SER A N 1
ATOM 801 C CA . SER A 1 105 ? 7.856 -16.426 -17.091 1.00 97.50 105 SER A CA 1
ATOM 802 C C . SER A 1 105 ? 8.780 -15.747 -18.114 1.00 97.50 105 SER A C 1
ATOM 804 O O . SER A 1 105 ? 9.070 -16.354 -19.148 1.00 97.50 105 SER A O 1
ATOM 806 N N . CYS A 1 106 ? 9.185 -14.494 -17.894 1.00 97.50 106 CYS A N 1
ATOM 807 C CA . CYS A 1 106 ? 10.126 -13.788 -18.765 1.00 97.50 106 CYS A CA 1
ATOM 808 C C . CYS A 1 106 ? 11.563 -14.272 -18.538 1.00 97.50 106 CYS A C 1
ATOM 810 O O . CYS A 1 106 ? 12.271 -14.569 -19.502 1.00 97.50 106 CYS A O 1
ATOM 812 N N . LEU A 1 107 ? 11.962 -14.403 -17.270 1.00 95.88 107 LEU A N 1
ATOM 813 C CA . LEU A 1 107 ? 13.288 -14.873 -16.876 1.00 95.88 107 LEU A CA 1
ATOM 814 C C . LEU A 1 107 ? 13.520 -16.328 -17.303 1.00 95.88 107 LEU A C 1
ATOM 816 O O . LEU A 1 107 ? 14.588 -16.636 -17.824 1.00 95.88 107 LEU A O 1
ATOM 820 N N . ASP A 1 108 ? 12.501 -17.186 -17.202 1.00 97.75 108 ASP A N 1
ATOM 821 C CA . ASP A 1 108 ? 12.561 -18.580 -17.670 1.00 97.75 108 ASP A CA 1
ATOM 822 C C . ASP A 1 108 ? 12.825 -18.703 -19.177 1.00 97.75 108 ASP A C 1
ATOM 824 O O . ASP A 1 108 ? 13.386 -19.693 -19.648 1.00 97.75 108 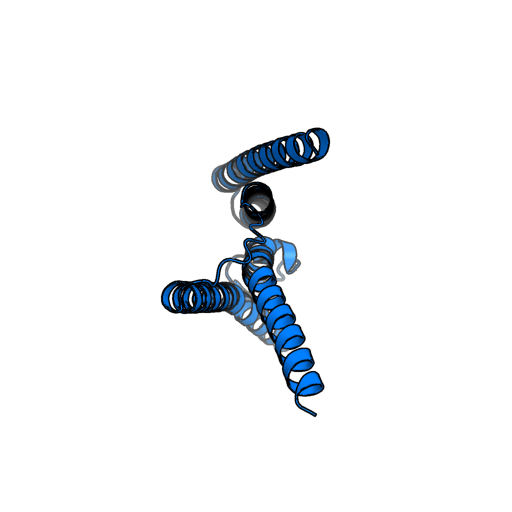ASP A O 1
ATOM 828 N N . LYS A 1 109 ? 12.436 -17.690 -19.958 1.00 97.81 109 LYS A N 1
ATOM 829 C CA . LYS A 1 109 ? 12.687 -17.628 -21.406 1.00 97.81 109 LYS A CA 1
ATOM 830 C C . LYS A 1 109 ? 14.035 -16.987 -21.747 1.00 97.81 109 LYS A C 1
ATOM 832 O O . LYS A 1 109 ? 14.348 -16.846 -22.925 1.00 97.81 109 LYS A O 1
ATOM 837 N N . GLY A 1 110 ? 14.813 -16.578 -20.744 1.00 97.00 110 GLY A N 1
ATOM 838 C CA . GLY A 1 110 ? 16.078 -15.865 -20.919 1.00 97.00 110 GLY A CA 1
ATOM 839 C C . GLY A 1 110 ? 15.923 -14.387 -21.290 1.00 97.00 110 GLY A C 1
ATOM 840 O O . GLY A 1 110 ? 16.885 -13.784 -21.757 1.00 97.00 110 GLY A O 1
ATOM 841 N N . GLY A 1 111 ? 14.730 -13.806 -21.119 1.00 97.06 111 GLY A N 1
ATOM 842 C CA . GLY A 1 111 ? 14.487 -12.381 -21.346 1.00 97.06 111 GLY A CA 1
ATOM 843 C C . GLY A 1 111 ? 14.832 -11.515 -20.131 1.00 97.06 111 GLY A C 1
ATOM 844 O O . GLY A 1 111 ? 15.080 -12.004 -19.029 1.00 97.06 111 GLY A O 1
ATOM 845 N N . SER A 1 112 ? 14.802 -10.200 -20.323 1.00 96.94 112 SER A N 1
ATOM 846 C CA . SER A 1 112 ? 14.895 -9.183 -19.281 1.00 96.94 112 SER A CA 1
ATOM 847 C C . SER A 1 112 ? 13.579 -8.408 -19.197 1.00 96.94 112 SER A C 1
ATOM 849 O O . SER A 1 112 ? 13.028 -7.976 -20.206 1.00 96.94 112 SER A O 1
ATOM 851 N N . PHE A 1 113 ? 13.022 -8.246 -17.998 1.00 95.81 113 PH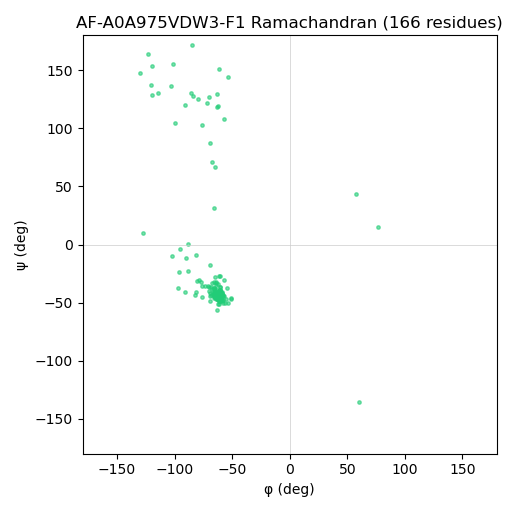E A N 1
ATOM 852 C CA . PHE A 1 113 ? 11.699 -7.640 -17.835 1.00 95.81 113 PHE A CA 1
ATOM 853 C C . PHE A 1 113 ? 11.790 -6.118 -17.641 1.00 95.81 113 PHE A C 1
ATOM 855 O O . PHE A 1 113 ? 12.352 -5.649 -16.650 1.00 95.81 113 PHE A O 1
ATOM 862 N N . ASP A 1 114 ? 11.176 -5.342 -18.538 1.00 93.75 114 ASP A N 1
ATOM 863 C CA . ASP A 1 114 ? 10.999 -3.895 -18.378 1.00 93.75 114 ASP A CA 1
ATOM 864 C C . ASP A 1 114 ? 9.872 -3.631 -17.371 1.00 93.75 114 ASP A C 1
ATOM 866 O O . ASP A 1 114 ? 8.677 -3.720 -17.670 1.00 93.75 114 ASP A O 1
ATOM 870 N N . HIS A 1 115 ? 10.262 -3.273 -16.150 1.00 88.88 115 HIS A N 1
ATOM 871 C CA . HIS A 1 115 ? 9.346 -2.984 -15.051 1.00 88.88 115 HIS A CA 1
ATOM 872 C C . HIS A 1 115 ? 8.523 -1.698 -15.218 1.00 88.88 115 HIS A C 1
ATOM 874 O O . HIS A 1 115 ? 7.530 -1.524 -14.510 1.00 88.88 115 HIS A O 1
ATOM 880 N N . VAL A 1 116 ? 8.923 -0.783 -16.103 1.00 86.44 116 VAL A N 1
ATOM 881 C CA . VAL A 1 116 ? 8.186 0.462 -16.363 1.00 86.44 116 VAL A CA 1
ATOM 882 C C . VAL A 1 116 ? 7.046 0.187 -17.336 1.00 86.44 116 VAL A C 1
ATOM 884 O O . VAL A 1 116 ? 5.925 0.645 -17.117 1.00 86.44 116 VAL A O 1
ATOM 887 N N . ARG A 1 117 ? 7.317 -0.590 -18.390 1.00 88.50 117 ARG A N 1
ATOM 888 C CA . ARG A 1 117 ? 6.321 -0.955 -19.412 1.00 88.50 117 ARG A CA 1
ATOM 889 C C . ARG A 1 117 ? 5.558 -2.239 -19.099 1.00 88.50 117 ARG A C 1
ATOM 891 O O . ARG A 1 117 ? 4.528 -2.488 -19.716 1.00 88.50 117 ARG A O 1
ATOM 898 N N . SER A 1 118 ? 6.014 -3.007 -18.109 1.00 90.31 118 SER A N 1
ATOM 899 C CA . SER A 1 118 ? 5.482 -4.332 -17.763 1.00 90.31 118 SER A CA 1
ATOM 900 C C . SER A 1 118 ? 5.543 -5.313 -18.943 1.00 90.31 118 SER A C 1
ATOM 902 O O . SER A 1 118 ? 4.583 -6.034 -19.216 1.00 90.31 118 SER A O 1
ATOM 904 N N . THR A 1 119 ? 6.666 -5.318 -19.665 1.00 95.31 119 THR A N 1
ATOM 905 C CA . THR A 1 119 ? 6.884 -6.139 -20.867 1.00 95.31 119 THR A CA 1
ATOM 906 C C . THR A 1 119 ? 8.202 -6.898 -20.789 1.00 95.31 119 THR A C 1
ATOM 908 O O . THR A 1 119 ? 9.173 -6.404 -20.225 1.00 95.31 119 THR A O 1
ATOM 911 N N . CYS A 1 120 ? 8.248 -8.091 -21.381 1.00 97.00 120 CYS A N 1
ATOM 912 C CA . CYS A 1 120 ? 9.477 -8.873 -21.505 1.00 97.00 120 CYS A CA 1
ATOM 913 C C . CYS A 1 120 ? 10.249 -8.452 -22.762 1.00 97.00 120 CYS A C 1
ATOM 915 O O . CYS A 1 120 ? 9.659 -8.399 -23.841 1.00 97.00 120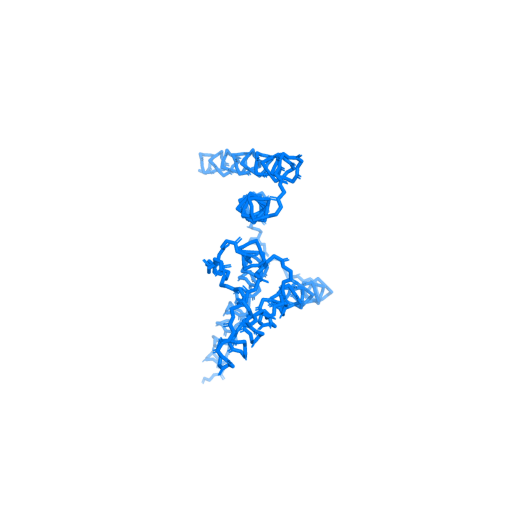 CYS A O 1
ATOM 917 N N . ASP A 1 121 ? 11.539 -8.175 -22.617 1.00 97.38 121 ASP A N 1
ATOM 918 C CA . ASP A 1 121 ? 12.451 -7.764 -23.681 1.00 97.38 121 ASP A CA 1
ATOM 919 C C . ASP A 1 121 ? 13.588 -8.788 -23.798 1.00 97.38 121 ASP A C 1
ATOM 921 O O . ASP A 1 121 ? 14.204 -9.161 -22.802 1.00 97.38 121 ASP A O 1
ATOM 925 N N . PHE A 1 122 ? 13.842 -9.285 -25.005 1.00 97.31 122 PHE A N 1
ATOM 926 C CA . PHE A 1 122 ? 14.897 -10.271 -25.267 1.00 97.31 122 PHE A CA 1
ATOM 927 C C . PHE A 1 122 ? 16.146 -9.649 -25.894 1.00 97.31 122 PHE A C 1
ATOM 929 O O . PHE A 1 122 ? 17.168 -10.320 -26.016 1.00 97.31 122 PHE A O 1
ATOM 936 N N . GLU A 1 123 ? 16.068 -8.386 -26.306 1.00 97.62 123 GLU A N 1
ATOM 937 C CA . GLU A 1 123 ? 17.148 -7.690 -26.998 1.00 97.62 123 GLU A CA 1
ATOM 938 C C . GLU A 1 123 ? 17.973 -6.844 -26.030 1.00 97.62 123 GLU A C 1
ATOM 940 O O . GLU A 1 123 ? 19.193 -6.754 -26.170 1.00 97.62 123 GLU A O 1
ATOM 945 N N . GLN A 1 124 ? 17.320 -6.228 -25.040 1.00 95.94 124 GLN A N 1
ATOM 946 C CA . GLN A 1 124 ? 17.962 -5.300 -24.112 1.00 95.94 124 GLN A CA 1
ATOM 947 C C . GLN A 1 124 ? 17.847 -5.764 -22.662 1.00 95.94 124 GLN A C 1
ATOM 949 O O . GLN A 1 124 ? 16.794 -6.196 -22.197 1.00 95.94 124 GLN A O 1
ATOM 954 N N . SER A 1 125 ? 18.948 -5.633 -21.918 1.00 94.69 125 SER A N 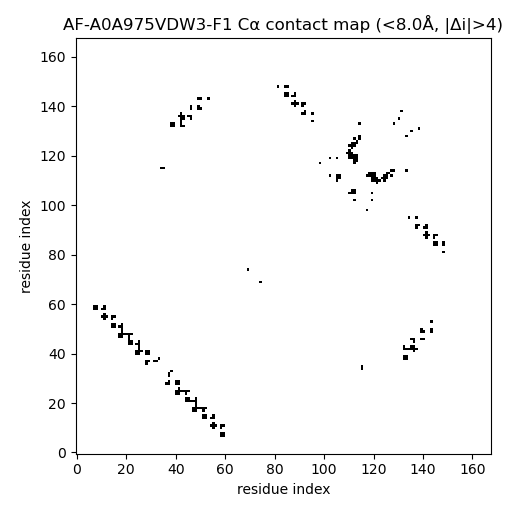1
ATOM 955 C CA . SER A 1 125 ? 18.962 -5.861 -20.475 1.00 94.69 125 SER A CA 1
ATOM 956 C C . SER A 1 125 ? 18.407 -4.645 -19.732 1.00 94.69 125 SER A C 1
ATOM 958 O O . SER A 1 125 ? 18.944 -3.542 -19.861 1.00 94.69 125 SER A O 1
ATOM 960 N N . HIS A 1 126 ? 17.396 -4.860 -18.898 1.00 92.69 126 HIS A N 1
ATOM 961 C CA . HIS A 1 126 ? 16.773 -3.844 -18.053 1.00 92.69 126 HIS A CA 1
ATOM 962 C C . HIS A 1 126 ? 17.261 -3.938 -16.605 1.00 92.69 126 HIS A C 1
ATOM 964 O O . HIS A 1 126 ? 17.693 -4.991 -16.131 1.00 92.69 126 HIS A O 1
ATOM 970 N N . VAL A 1 127 ? 17.191 -2.821 -15.879 1.00 91.44 127 VAL A N 1
ATOM 971 C CA . VAL A 1 127 ? 17.569 -2.768 -14.460 1.00 91.44 127 VAL A CA 1
ATOM 972 C C . VAL A 1 127 ? 16.546 -3.538 -13.629 1.00 91.44 127 VAL A C 1
ATOM 974 O O . VAL A 1 127 ? 15.350 -3.248 -13.678 1.00 91.44 127 VAL A O 1
ATOM 977 N N . SER A 1 128 ? 17.016 -4.488 -12.818 1.00 88.88 128 SER A N 1
ATOM 978 C CA . SER A 1 128 ? 16.153 -5.208 -11.887 1.00 88.88 128 SER A CA 1
ATOM 979 C C . SER A 1 128 ? 15.746 -4.294 -10.732 1.00 88.88 128 SER A C 1
ATOM 981 O O . SER A 1 128 ? 16.575 -3.748 -10.004 1.00 88.88 128 SER A O 1
ATOM 983 N N . LEU A 1 129 ? 14.437 -4.115 -10.563 1.00 87.88 129 LEU A N 1
ATOM 984 C CA . LEU A 1 129 ? 13.884 -3.330 -9.464 1.00 87.88 129 LEU A CA 1
ATOM 985 C C . LEU A 1 129 ? 13.326 -4.251 -8.395 1.00 87.88 129 LEU A C 1
ATOM 987 O O . LEU A 1 129 ? 12.582 -5.203 -8.678 1.00 87.88 129 LEU A O 1
ATOM 991 N N . SER A 1 130 ? 13.613 -3.916 -7.141 1.00 89.75 130 SER A N 1
ATOM 992 C CA . SER A 1 130 ? 13.064 -4.657 -6.013 1.00 89.75 130 SER A CA 1
ATOM 993 C C . SER A 1 130 ? 11.532 -4.569 -6.002 1.00 89.75 130 SER A C 1
ATOM 995 O O . SER A 1 130 ? 10.924 -3.591 -6.450 1.00 89.75 130 SER A O 1
ATOM 997 N N . LEU A 1 131 ? 10.876 -5.604 -5.471 1.00 87.12 131 LEU A N 1
ATOM 998 C CA . LEU A 1 131 ? 9.415 -5.646 -5.345 1.00 87.12 131 LEU A CA 1
ATOM 999 C C . LEU A 1 131 ? 8.871 -4.417 -4.593 1.00 87.12 131 LEU A C 1
ATOM 1001 O O . LEU A 1 131 ? 7.820 -3.879 -4.940 1.00 87.12 131 LEU A O 1
ATOM 1005 N N . PHE A 1 132 ? 9.605 -3.958 -3.578 1.00 85.94 132 PHE A N 1
ATOM 1006 C CA . PHE A 1 132 ? 9.200 -2.841 -2.731 1.00 85.94 132 PHE A CA 1
ATOM 1007 C C . PHE A 1 132 ? 9.239 -1.499 -3.471 1.00 85.94 132 PHE A C 1
ATOM 1009 O O . PHE A 1 132 ? 8.347 -0.673 -3.296 1.00 85.94 132 PHE A O 1
ATOM 1016 N N . GLU A 1 133 ? 10.218 -1.295 -4.352 1.00 86.88 133 GLU A N 1
ATOM 1017 C CA . GLU A 1 133 ? 10.305 -0.090 -5.186 1.00 86.88 133 GLU A CA 1
ATOM 1018 C C . GLU A 1 133 ? 9.157 0.011 -6.198 1.00 86.88 133 GLU A C 1
ATOM 1020 O O . GLU A 1 133 ? 8.707 1.113 -6.514 1.00 86.88 133 GLU A O 1
ATOM 1025 N N . ARG A 1 134 ? 8.662 -1.134 -6.686 1.00 87.25 134 ARG A N 1
ATOM 1026 C CA . ARG A 1 134 ? 7.623 -1.208 -7.728 1.00 87.25 134 ARG A CA 1
ATOM 1027 C C . ARG A 1 134 ? 6.202 -1.260 -7.194 1.00 87.25 134 ARG A C 1
ATOM 1029 O O . ARG A 1 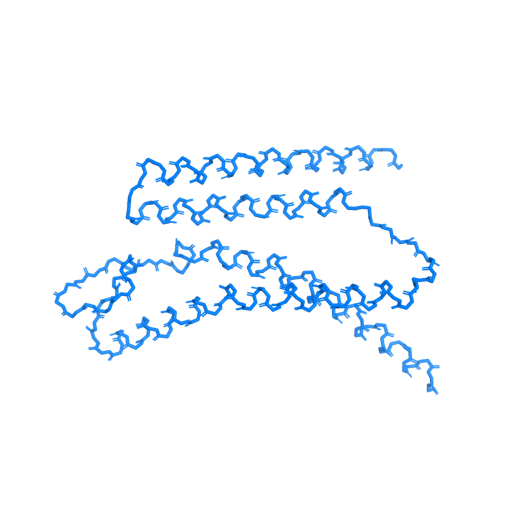134 ? 5.306 -0.651 -7.772 1.00 87.25 134 ARG A O 1
ATOM 1036 N N . GLN A 1 135 ? 5.988 -2.012 -6.121 1.00 90.44 135 GLN A N 1
ATOM 1037 C CA . GLN A 1 135 ? 4.658 -2.341 -5.607 1.00 90.44 135 GLN A CA 1
ATOM 1038 C C . GLN A 1 135 ? 4.513 -2.005 -4.116 1.00 90.44 135 GLN A C 1
ATOM 1040 O O . GLN A 1 135 ? 3.516 -2.389 -3.504 1.00 90.44 135 GLN A O 1
ATOM 1045 N N . GLY A 1 136 ? 5.475 -1.287 -3.520 1.00 86.44 136 GLY A N 1
ATOM 1046 C CA . GLY A 1 136 ? 5.500 -0.971 -2.089 1.00 86.44 136 GLY A CA 1
ATOM 1047 C C . GLY A 1 136 ? 4.189 -0.373 -1.588 1.00 86.44 136 GLY A C 1
ATOM 1048 O O . GLY A 1 136 ? 3.629 -0.878 -0.619 1.00 86.44 136 GLY A O 1
ATOM 1049 N N . PHE A 1 137 ? 3.620 0.600 -2.312 1.00 88.12 137 PHE A N 1
ATOM 1050 C CA . PHE A 1 137 ? 2.327 1.182 -1.944 1.00 88.12 137 PHE A CA 1
ATOM 1051 C C . PHE A 1 137 ? 1.201 0.152 -1.917 1.00 88.12 137 PHE A C 1
ATOM 1053 O O . PHE A 1 137 ? 0.425 0.117 -0.966 1.00 88.12 137 PHE A O 1
ATOM 1060 N N . ARG A 1 138 ? 1.114 -0.714 -2.933 1.00 88.31 138 ARG A N 1
ATOM 1061 C CA . ARG A 1 138 ? 0.063 -1.737 -3.008 1.00 88.31 138 ARG A CA 1
ATOM 1062 C C . ARG A 1 138 ? 0.211 -2.783 -1.913 1.00 88.31 138 ARG A C 1
ATOM 1064 O O . ARG A 1 138 ? -0.789 -3.160 -1.311 1.00 88.31 138 ARG A O 1
ATOM 1071 N N . LEU A 1 139 ? 1.439 -3.210 -1.621 1.00 88.06 139 LEU A N 1
ATOM 1072 C CA . LEU A 1 139 ? 1.727 -4.136 -0.525 1.00 88.06 139 LEU A CA 1
ATOM 1073 C C . LEU A 1 139 ? 1.341 -3.529 0.823 1.00 88.06 139 LEU A C 1
ATOM 1075 O O . LEU A 1 139 ? 0.641 -4.159 1.613 1.00 88.06 139 LEU A O 1
ATOM 1079 N N . VAL A 1 140 ? 1.738 -2.281 1.063 1.00 88.31 140 VAL A N 1
ATOM 1080 C CA . VAL A 1 140 ? 1.413 -1.550 2.289 1.00 88.31 140 VAL A CA 1
ATOM 1081 C C . VAL A 1 140 ? -0.096 -1.328 2.416 1.00 88.31 140 VAL A C 1
ATOM 1083 O O . VAL A 1 140 ? -0.653 -1.555 3.488 1.00 88.31 140 VAL A O 1
ATOM 1086 N N . ALA A 1 141 ? -0.779 -0.963 1.330 1.00 85.44 141 ALA A N 1
ATOM 1087 C CA . ALA A 1 141 ? -2.231 -0.816 1.294 1.00 85.44 141 ALA A CA 1
ATOM 1088 C C . ALA A 1 141 ? -2.949 -2.139 1.587 1.00 85.44 141 ALA A C 1
ATOM 1090 O O . ALA A 1 141 ? -3.833 -2.183 2.442 1.00 85.44 141 ALA A O 1
ATOM 1091 N N . ALA A 1 142 ? -2.542 -3.230 0.933 1.00 85.69 142 ALA A N 1
ATOM 1092 C CA . ALA A 1 142 ? -3.108 -4.552 1.162 1.00 85.69 142 ALA A CA 1
ATOM 1093 C C . ALA A 1 142 ? -2.925 -4.990 2.623 1.00 85.69 142 ALA A C 1
ATOM 1095 O O . ALA A 1 142 ? -3.884 -5.439 3.247 1.00 85.69 142 ALA A O 1
ATOM 1096 N N . LEU A 1 143 ? -1.737 -4.789 3.204 1.00 84.38 143 LEU A N 1
ATOM 1097 C CA . LEU A 1 143 ? -1.469 -5.100 4.610 1.00 84.38 143 LEU A CA 1
ATOM 1098 C C . LEU A 1 143 ? -2.294 -4.231 5.564 1.00 84.38 143 LEU A C 1
ATOM 1100 O O . LEU A 1 143 ? -2.895 -4.755 6.503 1.00 84.38 143 LEU A O 1
ATOM 1104 N N . ALA A 1 144 ? -2.372 -2.923 5.318 1.00 84.38 144 ALA A N 1
ATOM 1105 C CA . ALA A 1 144 ? -3.142 -2.002 6.149 1.00 84.38 144 ALA A CA 1
ATOM 1106 C C . ALA A 1 144 ? -4.645 -2.329 6.153 1.00 84.38 144 ALA A C 1
ATOM 1108 O O . ALA A 1 144 ? -5.303 -2.160 7.180 1.00 84.38 144 ALA A O 1
ATOM 1109 N N . LEU A 1 145 ? -5.180 -2.829 5.034 1.00 81.62 145 LEU A N 1
ATOM 1110 C CA . LEU A 1 145 ? -6.576 -3.258 4.915 1.00 81.62 145 LEU A CA 1
ATOM 1111 C C . LEU A 1 145 ? -6.810 -4.673 5.470 1.00 81.62 145 LEU A C 1
ATOM 1113 O O . LEU A 1 145 ? -7.808 -4.909 6.151 1.00 81.62 145 LEU A O 1
ATOM 1117 N N . ALA A 1 146 ? -5.898 -5.614 5.220 1.00 78.25 146 ALA A N 1
ATOM 1118 C CA . ALA A 1 146 ? -6.053 -7.011 5.625 1.00 78.25 146 ALA A CA 1
ATOM 1119 C C . ALA A 1 146 ? -5.800 -7.229 7.124 1.00 78.25 146 ALA A C 1
ATOM 1121 O O . ALA A 1 146 ? -6.481 -8.038 7.754 1.00 78.25 146 ALA A O 1
ATOM 1122 N N . PHE A 1 147 ? -4.858 -6.501 7.729 1.00 79.50 147 PHE A N 1
ATOM 1123 C CA . PHE A 1 147 ? -4.454 -6.718 9.120 1.00 79.50 147 PHE A CA 1
ATOM 1124 C C . PHE A 1 147 ? -5.593 -6.514 10.142 1.00 79.50 147 PHE A C 1
ATOM 1126 O O . PHE A 1 147 ? -5.782 -7.383 10.998 1.00 79.50 147 PHE A O 1
ATOM 1133 N N . PRO A 1 148 ? -6.424 -5.452 10.064 1.00 75.06 148 PRO A N 1
ATOM 1134 C CA . PRO A 1 148 ? -7.591 -5.310 10.936 1.00 75.06 148 PRO A CA 1
ATOM 1135 C C . PRO A 1 148 ? -8.608 -6.445 10.773 1.00 75.06 148 PRO A C 1
ATOM 1137 O O . PRO A 1 148 ? -9.198 -6.883 11.762 1.00 75.06 148 PRO A O 1
ATOM 1140 N N . ALA A 1 149 ? -8.799 -6.937 9.547 1.00 74.31 149 ALA A N 1
ATOM 1141 C CA . ALA A 1 149 ? -9.714 -8.037 9.273 1.00 74.31 149 ALA A CA 1
ATOM 1142 C C . ALA A 1 149 ? -9.197 -9.363 9.851 1.00 74.31 149 ALA A C 1
ATOM 1144 O O . ALA A 1 149 ? -9.948 -10.071 10.519 1.00 74.31 149 ALA A O 1
ATOM 1145 N N . LEU A 1 150 ? -7.905 -9.661 9.681 1.00 74.12 150 LEU A N 1
ATOM 1146 C CA . LEU A 1 150 ? -7.262 -10.842 10.264 1.00 74.12 150 LEU A CA 1
ATOM 1147 C C . LEU A 1 150 ? -7.320 -10.823 11.795 1.00 74.12 150 LEU A C 1
ATOM 1149 O O . LEU A 1 150 ? -7.668 -11.831 12.408 1.00 74.12 150 LEU A O 1
ATOM 1153 N N . LEU A 1 151 ? -7.064 -9.667 12.417 1.00 78.06 151 LEU A N 1
ATOM 1154 C CA . LEU A 1 151 ? -7.217 -9.504 13.864 1.00 78.06 151 LEU A CA 1
ATOM 1155 C C . LEU A 1 151 ? -8.656 -9.762 14.323 1.00 78.06 151 LEU A C 1
ATOM 1157 O O . LEU A 1 151 ? -8.861 -10.436 15.331 1.00 78.06 151 LEU A O 1
ATOM 1161 N N . ALA A 1 152 ? -9.653 -9.264 13.587 1.00 73.25 152 ALA A N 1
ATOM 1162 C CA . ALA A 1 152 ? -11.058 -9.493 13.916 1.00 73.25 152 ALA A CA 1
ATOM 1163 C C . ALA A 1 152 ? -11.444 -10.981 13.809 1.00 73.25 152 ALA A C 1
ATOM 1165 O O . ALA A 1 152 ? -12.148 -11.497 14.679 1.00 73.25 152 ALA A O 1
ATOM 1166 N N . VAL A 1 153 ? -10.952 -11.685 12.784 1.00 74.25 153 VAL A N 1
ATOM 1167 C CA . VAL A 1 153 ? -11.158 -13.134 12.618 1.00 74.25 153 VAL A CA 1
ATOM 1168 C C . VAL A 1 153 ? -10.484 -13.917 13.747 1.00 74.25 153 VAL A C 1
ATOM 1170 O O . VAL A 1 153 ? -11.122 -14.779 14.350 1.00 74.25 153 VAL A O 1
ATOM 1173 N N . ALA A 1 154 ? -9.237 -13.584 14.094 1.00 75.56 154 ALA A N 1
ATOM 1174 C CA . ALA A 1 154 ? -8.504 -14.235 15.178 1.00 75.56 154 ALA A CA 1
ATOM 1175 C C . ALA A 1 154 ? -9.206 -14.062 16.537 1.00 75.56 154 ALA A C 1
ATOM 1177 O O . ALA A 1 154 ? -9.385 -15.031 17.277 1.00 75.56 154 ALA A O 1
ATOM 1178 N N . GLN A 1 155 ? -9.677 -12.848 16.843 1.00 77.88 155 GLN A N 1
ATOM 1179 C CA . GLN A 1 155 ? -10.448 -12.570 18.059 1.00 77.88 155 GLN A CA 1
ATOM 1180 C C . GLN A 1 155 ? -11.757 -13.365 18.099 1.00 77.88 155 GLN A C 1
ATOM 1182 O O . GLN A 1 155 ? -12.111 -13.942 19.127 1.00 77.88 155 GLN A O 1
ATOM 1187 N N . TRP A 1 156 ? -12.474 -13.433 16.976 1.00 75.31 156 TRP A N 1
ATOM 1188 C CA . TRP A 1 156 ? -13.703 -14.217 16.880 1.00 75.31 156 TRP A CA 1
ATOM 1189 C C . TRP A 1 156 ? -13.459 -15.710 17.131 1.00 75.31 156 TRP A C 1
ATOM 1191 O O . TRP A 1 156 ? -14.223 -16.349 17.860 1.00 75.31 156 TRP A O 1
ATOM 1201 N N . TRP A 1 157 ? -12.369 -16.249 16.582 1.00 77.31 157 TRP A N 1
ATOM 1202 C CA . TRP A 1 157 ? -11.985 -17.647 16.761 1.00 77.31 157 TRP A CA 1
ATOM 1203 C C . TRP A 1 157 ? -11.657 -17.964 18.229 1.00 77.31 157 TRP A C 1
ATOM 1205 O O . TRP A 1 157 ? -12.154 -18.950 18.776 1.00 77.31 157 TRP A O 1
ATOM 1215 N N . GLN A 1 158 ? -10.938 -17.069 18.919 1.00 80.88 158 GLN A N 1
ATOM 1216 C CA . GLN A 1 158 ? -10.669 -17.189 20.360 1.00 80.88 158 GLN A CA 1
ATOM 1217 C C . GLN A 1 158 ? -11.947 -17.195 21.213 1.00 80.88 158 GLN A C 1
ATOM 1219 O O . GLN A 1 158 ? -12.036 -17.945 22.187 1.00 80.88 158 GLN A O 1
ATOM 1224 N N . HIS A 1 159 ? -12.951 -16.383 20.867 1.00 76.75 159 HIS A N 1
ATOM 1225 C CA . HIS A 1 159 ? -14.224 -16.361 21.595 1.00 76.75 159 HIS A CA 1
ATOM 1226 C C . HIS A 1 159 ? -15.052 -17.636 21.383 1.00 76.75 159 HIS A C 1
ATOM 1228 O O . HIS A 1 159 ? -15.628 -18.150 22.341 1.00 76.75 159 HIS A O 1
ATOM 1234 N N . ARG A 1 160 ? -15.082 -18.174 20.156 1.00 78.44 160 ARG A N 1
ATOM 1235 C CA . ARG A 1 160 ? -15.743 -19.455 19.844 1.00 78.44 160 ARG A CA 1
ATOM 1236 C C . ARG A 1 160 ? -15.130 -20.615 20.629 1.00 78.44 160 ARG A C 1
ATOM 1238 O O . ARG A 1 160 ? -15.880 -21.393 21.206 1.00 78.44 160 ARG A O 1
ATOM 1245 N N . GLY A 1 161 ? -13.798 -20.701 20.691 1.00 77.69 161 GLY A N 1
ATOM 1246 C CA . GLY A 1 161 ? -13.104 -21.773 21.416 1.00 77.69 161 GLY A CA 1
ATOM 1247 C C . GLY A 1 161 ? -13.470 -21.823 22.902 1.00 77.69 161 GLY A C 1
ATOM 1248 O O . GLY A 1 161 ? -13.765 -22.890 23.429 1.00 77.69 161 GLY A O 1
ATOM 1249 N N . LYS A 1 162 ? -13.555 -20.659 23.560 1.00 78.94 162 LYS A N 1
ATOM 1250 C CA . LYS A 1 162 ? -13.977 -20.563 24.970 1.00 78.94 162 LYS A CA 1
ATOM 1251 C C . LYS A 1 162 ? -15.437 -20.969 25.186 1.00 78.94 162 LYS A C 1
ATOM 1253 O O . LYS A 1 162 ? -15.751 -21.588 26.193 1.00 78.94 162 LYS A O 1
ATOM 1258 N N . ALA A 1 163 ? -16.326 -20.628 24.253 1.00 75.31 163 ALA A N 1
ATOM 1259 C CA . ALA A 1 163 ? -17.739 -20.991 24.354 1.00 75.31 163 ALA A CA 1
ATOM 1260 C C . ALA A 1 163 ? -17.965 -22.505 24.218 1.00 75.31 163 ALA A C 1
ATOM 1262 O O . ALA A 1 163 ? -18.796 -23.053 24.930 1.00 75.31 163 ALA A O 1
ATOM 1263 N N . VAL A 1 164 ? -17.211 -23.172 23.337 1.00 78.50 164 VAL A N 1
ATOM 1264 C CA . VAL A 1 164 ? -17.269 -24.635 23.178 1.00 78.50 164 VAL A CA 1
ATOM 1265 C C . VAL A 1 164 ? -16.679 -25.343 24.399 1.00 78.50 164 VAL A C 1
ATOM 1267 O O . VAL A 1 164 ? -17.276 -26.295 24.881 1.00 78.50 164 VAL A O 1
ATOM 1270 N N . ALA A 1 165 ? -15.557 -24.852 24.937 1.00 73.81 165 ALA A N 1
ATOM 1271 C CA . ALA A 1 165 ? -14.925 -25.438 26.121 1.00 73.81 165 ALA A CA 1
ATOM 1272 C C . ALA A 1 165 ? -15.795 -25.356 27.389 1.00 73.81 165 ALA A C 1
ATOM 1274 O O . ALA A 1 165 ? -15.734 -26.254 28.211 1.00 73.81 165 ALA A O 1
ATOM 1275 N N . ASN A 1 166 ? -16.614 -24.309 27.538 1.00 77.31 166 ASN A N 1
ATOM 1276 C CA . ASN A 1 166 ? -17.526 -24.157 28.680 1.00 77.31 166 ASN A CA 1
ATOM 1277 C C . ASN A 1 166 ? -18.838 -24.954 28.539 1.00 77.31 166 ASN A C 1
ATOM 1279 O O . ASN A 1 166 ? -19.646 -24.952 29.465 1.00 77.31 166 ASN A O 1
ATOM 1283 N N . ALA A 1 167 ? -19.100 -25.535 27.366 1.00 71.25 167 ALA A N 1
ATOM 1284 C CA . ALA A 1 167 ? -20.302 -26.324 27.091 1.00 71.25 167 ALA A CA 1
ATOM 1285 C C . ALA A 1 167 ? -20.083 -27.839 27.276 1.00 71.25 167 ALA A C 1
ATOM 1287 O O . ALA A 1 167 ? -21.035 -28.603 27.121 1.00 71.25 167 ALA A O 1
ATOM 1288 N N . LEU A 1 168 ? -18.844 -28.247 27.568 1.00 65.12 168 LEU A N 1
ATOM 1289 C CA . LEU A 1 168 ? -18.413 -29.607 27.896 1.00 65.12 168 LEU A CA 1
ATOM 1290 C C . LEU A 1 168 ? -18.168 -29.711 29.403 1.00 65.12 168 LEU A C 1
ATOM 1292 O O . LEU A 1 168 ? -18.473 -30.789 29.955 1.00 65.12 168 LEU A O 1
#

pLDDT: mean 84.74, std 9.86, range [43.31, 97.81]

Solvent-accessible surface area (backbone atoms only — not comparable to full-atom values): 8913 Å² total; per-residue (Å²): 113,69,70,60,54,53,50,40,50,52,50,22,52,50,24,46,52,49,14,55,51,15,49,50,45,21,54,51,23,56,74,75,37,66,70,70,61,14,46,36,33,33,19,53,20,43,30,45,17,51,54,23,43,53,50,19,51,60,53,68,47,78,84,72,86,59,93,62,86,70,52,70,67,58,54,50,51,52,50,52,52,43,50,50,39,41,52,50,19,50,61,50,40,48,62,56,56,51,51,52,54,54,45,51,61,23,49,77,71,71,28,26,51,34,79,88,78,72,44,72,30,79,88,54,87,50,78,87,73,56,68,57,49,76,41,29,27,42,54,46,49,22,47,68,41,34,50,63,46,52,52,51,51,52,54,52,51,56,53,52,54,54,56,57,63,74,74,110

Foldseek 3Di:
DVVVLVVLVVLLVVLVVQLVVLVVQLVCLCVPDDFLSSLLSNLVSLLSNVVSVLSSCVSPPPPPPPPDPDDPVRVVVVVVVLVVLLVVLVVLCVVLVVLVVLCVVLVVVVFAADLRVSDTHRPDHDDDDDSCSRSVNSVSSSCSSVVVSVVVVVVVVVVVVVVVVVVD

Secondary structure (DSSP, 8-state):
-HHHHHHHHHHHHHHHHHHHHHHHHHHHHHHH--HHHHHHHHHHHHHHHHHHHHHHHHHHS------S---HHHHHHHHHHHHHHHHHHHHHHHHHHHHHHHHHHHHTTT-EEETTTTEEESSSPPPPPPHHHHHHHHHHHHHHHHHHHHHHHHHHHHHHHHHHHTT-

Radius of gyration: 21.44 Å; Cα contacts (8 Å, |Δi|>4): 148; chains: 1; bounding box: 47×46×60 Å

Mean predicted aligned error: 7.3 Å

Sequence (168 aa):
MIRRRRLHIALGCLFVLVSLYGLMGFFQGIMLFTGERALKNANLWGSVFLLASAAAVRLFLPTRASGSPSSPRLVMARRVVGALVVALGLWILLPVLRDMVAIDSCLDKGGSFDHVRSTCDFEQSHVSLSLFERQGFRLVAALALAFPALLAVAQWWQHRGKAVANAL

Nearest PDB structures (foldseek):
  3ma9-assembly1_A  TM=3.525E-01  e=5.163E+00  Human immunodeficiency virus 1